Protein AF-A0A497AK27-F1 (afdb_monomer_lite)

Foldseek 3Di:
DPLLVVLLVVLVVQLVVQLVVLVVCCVVVVDDLVVSVLSSLQSNLVCLCSLLPRHPDLVSSLVVLVVQLVVVVVCLVVVPCCSNPPPDNPCCLSNVLSVVLNVLSVPCVVPSVVSSVSSVVSSD

pLDDT: mean 85.45, std 14.89, range [41.62, 97.56]

Structure (mmCIF, N/CA/C/O backbone):
data_AF-A0A497AK27-F1
#
_entry.id   AF-A0A497AK27-F1
#
loop_
_atom_site.group_PDB
_atom_site.id
_atom_site.type_symbol
_atom_site.label_atom_id
_atom_site.label_alt_id
_atom_site.label_comp_id
_atom_site.label_asym_id
_atom_site.label_entity_id
_atom_site.label_seq_id
_atom_site.pdbx_PDB_ins_code
_atom_site.Cartn_x
_atom_site.Cartn_y
_atom_site.Cartn_z
_atom_site.occupancy
_atom_site.B_iso_or_equiv
_atom_site.auth_seq_id
_atom_site.auth_comp_id
_atom_site.auth_asym_id
_atom_site.auth_atom_id
_atom_site.pdbx_PDB_model_num
ATOM 1 N N . MET A 1 1 ? 17.629 12.313 -9.426 1.00 57.72 1 MET A N 1
ATOM 2 C CA . MET A 1 1 ? 17.437 11.202 -8.461 1.00 57.72 1 MET A CA 1
ATOM 3 C C . MET A 1 1 ? 17.022 9.967 -9.249 1.00 57.72 1 MET A C 1
ATOM 5 O O . MET A 1 1 ? 16.335 10.135 -10.246 1.00 57.72 1 MET A O 1
ATOM 9 N N . ASN A 1 2 ? 17.460 8.761 -8.869 1.00 68.00 2 ASN A N 1
ATOM 10 C CA . ASN A 1 2 ? 17.041 7.523 -9.550 1.00 68.00 2 ASN A CA 1
ATOM 11 C C . ASN A 1 2 ? 15.496 7.406 -9.496 1.00 68.00 2 ASN A C 1
ATOM 13 O O . ASN A 1 2 ? 14.953 7.645 -8.411 1.00 68.00 2 ASN A O 1
ATOM 17 N N . PRO A 1 3 ? 14.801 7.046 -10.595 1.00 79.94 3 PRO A N 1
ATOM 18 C CA . PRO A 1 3 ? 13.339 6.886 -10.624 1.00 79.94 3 PRO A CA 1
ATOM 19 C C . PRO A 1 3 ? 12.785 6.046 -9.464 1.00 79.94 3 PRO A C 1
ATOM 21 O O . PRO A 1 3 ? 11.734 6.357 -8.902 1.00 79.94 3 PRO A O 1
ATOM 24 N N . ASN A 1 4 ? 13.544 5.041 -9.017 1.00 85.00 4 ASN A N 1
ATOM 25 C CA . ASN A 1 4 ? 13.150 4.165 -7.915 1.00 85.00 4 ASN A CA 1
ATOM 26 C C . ASN A 1 4 ? 13.100 4.872 -6.547 1.00 85.00 4 ASN A C 1
ATOM 28 O O . ASN A 1 4 ? 12.249 4.536 -5.731 1.00 85.00 4 ASN A O 1
ATOM 32 N N . TRP A 1 5 ? 13.956 5.868 -6.283 1.00 91.44 5 TRP A N 1
ATOM 33 C CA . TRP A 1 5 ? 13.929 6.617 -5.014 1.00 91.44 5 TRP A CA 1
ATOM 34 C C . TRP A 1 5 ? 12.725 7.550 -4.924 1.00 91.44 5 TRP A C 1
ATOM 36 O O . TRP A 1 5 ? 12.113 7.662 -3.864 1.00 91.44 5 TRP A O 1
ATOM 46 N N . ILE A 1 6 ? 12.379 8.198 -6.040 1.00 93.50 6 ILE A N 1
ATOM 47 C CA . ILE A 1 6 ? 11.190 9.053 -6.121 1.00 93.50 6 ILE A CA 1
ATOM 48 C C . ILE A 1 6 ? 9.949 8.187 -5.924 1.00 93.50 6 ILE A C 1
ATOM 50 O O . ILE A 1 6 ? 9.134 8.483 -5.058 1.00 93.50 6 ILE A O 1
ATOM 54 N N . THR A 1 7 ? 9.863 7.069 -6.644 1.00 94.19 7 THR A N 1
ATOM 55 C CA . THR A 1 7 ? 8.747 6.126 -6.525 1.00 94.19 7 THR A CA 1
ATOM 56 C C . THR A 1 7 ? 8.617 5.556 -5.114 1.00 94.19 7 THR A C 1
ATOM 58 O O . THR A 1 7 ? 7.509 5.458 -4.590 1.00 94.19 7 THR A O 1
ATOM 61 N N . LEU A 1 8 ? 9.738 5.231 -4.462 1.00 95.06 8 LEU A N 1
ATOM 62 C CA . LEU A 1 8 ? 9.744 4.773 -3.075 1.00 95.06 8 LEU A CA 1
ATOM 63 C C . LEU A 1 8 ? 9.166 5.835 -2.131 1.00 95.06 8 LEU A C 1
ATOM 65 O O . LEU A 1 8 ? 8.309 5.522 -1.308 1.00 95.06 8 LEU A O 1
ATOM 69 N N . LEU A 1 9 ? 9.598 7.090 -2.272 1.00 95.44 9 LEU A N 1
ATOM 70 C CA . LEU A 1 9 ? 9.063 8.200 -1.487 1.00 95.44 9 LEU A CA 1
ATOM 71 C C . LEU A 1 9 ? 7.562 8.391 -1.745 1.00 95.44 9 LEU A C 1
ATOM 73 O O . LEU A 1 9 ? 6.793 8.531 -0.796 1.00 95.44 9 LEU A O 1
ATOM 77 N N . THR A 1 10 ? 7.130 8.335 -3.007 1.00 95.81 10 THR A N 1
ATOM 78 C CA . THR A 1 10 ? 5.713 8.415 -3.381 1.00 95.81 10 THR A CA 1
ATOM 79 C C . THR A 1 10 ? 4.899 7.282 -2.755 1.00 95.81 10 THR A C 1
ATOM 81 O O . THR A 1 10 ? 3.812 7.546 -2.250 1.00 95.81 10 THR A O 1
ATOM 84 N N . ALA A 1 11 ? 5.427 6.054 -2.709 1.00 95.56 11 ALA A N 1
ATOM 85 C CA . ALA A 1 11 ? 4.769 4.918 -2.065 1.00 95.56 11 ALA A CA 1
ATOM 86 C C . ALA A 1 11 ? 4.517 5.170 -0.575 1.00 95.56 11 ALA A C 1
ATOM 88 O O . ALA A 1 11 ? 3.406 4.972 -0.085 1.00 95.56 11 ALA A O 1
ATOM 89 N N . PHE A 1 12 ? 5.529 5.659 0.147 1.00 95.12 12 PHE A N 1
ATOM 90 C CA . PHE A 1 12 ? 5.373 5.990 1.562 1.00 95.12 12 PHE A CA 1
ATOM 91 C C . PHE A 1 12 ? 4.387 7.138 1.779 1.00 95.12 12 PHE A C 1
ATOM 93 O O . PHE A 1 12 ? 3.524 7.030 2.649 1.00 95.12 12 PHE A O 1
ATOM 100 N N . ILE A 1 13 ? 4.464 8.202 0.971 1.00 96.75 13 ILE A N 1
ATOM 101 C CA . ILE A 1 13 ? 3.511 9.319 1.035 1.00 96.75 13 ILE A CA 1
ATOM 102 C C . ILE A 1 13 ? 2.085 8.815 0.803 1.00 96.75 13 ILE A C 1
ATOM 104 O O . ILE A 1 13 ? 1.189 9.168 1.564 1.00 96.75 13 ILE A O 1
ATOM 108 N N . TYR A 1 14 ? 1.877 7.961 -0.201 1.00 96.00 14 TYR A N 1
ATOM 109 C CA . TYR A 1 14 ? 0.573 7.390 -0.517 1.00 96.00 14 TYR A CA 1
ATOM 110 C C . TYR A 1 14 ? -0.004 6.590 0.656 1.00 96.00 14 TYR A C 1
ATOM 112 O O . TYR A 1 14 ? -1.135 6.833 1.075 1.00 96.00 14 TYR A O 1
ATOM 120 N N . VAL A 1 15 ? 0.781 5.673 1.228 1.00 92.69 15 VAL A N 1
ATOM 121 C CA . VAL A 1 15 ? 0.340 4.835 2.353 1.00 92.69 15 VAL A CA 1
ATOM 122 C C . VAL A 1 15 ? 0.042 5.683 3.592 1.00 92.69 15 VAL A C 1
ATOM 124 O O . VAL A 1 15 ? -1.005 5.513 4.216 1.00 92.69 15 VAL A O 1
ATOM 127 N N . VAL A 1 16 ? 0.917 6.635 3.934 1.00 92.00 16 VAL A N 1
ATOM 128 C CA . VAL A 1 16 ? 0.701 7.545 5.071 1.00 92.00 16 VAL A CA 1
ATOM 129 C C . VAL A 1 16 ? -0.541 8.407 4.852 1.00 92.00 16 VAL A C 1
ATOM 131 O O . VAL A 1 16 ? -1.334 8.572 5.778 1.00 92.00 16 VAL A O 1
ATOM 134 N N . ALA A 1 17 ? -0.756 8.913 3.636 1.00 95.50 17 ALA A N 1
ATOM 135 C CA . ALA A 1 17 ? -1.948 9.678 3.294 1.00 95.50 17 ALA A CA 1
ATOM 136 C C . ALA A 1 17 ? -3.224 8.830 3.411 1.00 95.50 17 ALA A C 1
ATOM 138 O O . ALA A 1 17 ? -4.208 9.301 3.976 1.00 95.50 17 ALA A O 1
ATOM 139 N N . ALA A 1 18 ? -3.208 7.573 2.953 1.00 93.62 18 ALA A N 1
ATOM 140 C CA . ALA A 1 18 ? -4.340 6.657 3.084 1.00 93.62 18 ALA A CA 1
ATOM 141 C C . ALA A 1 18 ? -4.693 6.386 4.557 1.00 93.62 18 ALA A C 1
ATOM 143 O O . ALA A 1 18 ? -5.856 6.475 4.951 1.00 93.62 18 ALA A O 1
ATOM 144 N N . ILE A 1 19 ? -3.692 6.126 5.401 1.00 90.38 19 ILE A N 1
ATOM 145 C CA . ILE A 1 19 ? -3.893 5.915 6.843 1.00 90.38 19 ILE A CA 1
ATOM 146 C C . ILE A 1 19 ? -4.387 7.199 7.516 1.00 90.38 19 ILE A C 1
ATOM 148 O O . ILE A 1 19 ? -5.332 7.161 8.303 1.00 90.38 19 ILE A O 1
ATOM 152 N N . GLY A 1 20 ? -3.789 8.345 7.184 1.00 91.06 20 GLY A N 1
ATOM 153 C CA . GLY A 1 20 ? -4.197 9.650 7.698 1.00 91.06 20 GLY A CA 1
ATOM 154 C C . GLY A 1 20 ? -5.632 10.008 7.311 1.00 91.06 20 GLY A C 1
ATOM 155 O O . GLY A 1 20 ? -6.385 10.508 8.145 1.00 91.06 20 GLY A O 1
ATOM 156 N N . ALA A 1 21 ? -6.047 9.687 6.083 1.00 93.38 21 ALA A N 1
ATOM 157 C CA . ALA A 1 21 ? -7.424 9.848 5.633 1.00 93.38 21 ALA A CA 1
ATOM 158 C C . ALA A 1 21 ? -8.381 8.952 6.432 1.00 93.38 21 ALA A C 1
ATOM 160 O O . ALA A 1 21 ? -9.411 9.435 6.896 1.00 93.38 21 ALA A O 1
ATOM 161 N N . ALA A 1 22 ? -8.027 7.684 6.664 1.00 90.25 22 ALA A N 1
ATOM 162 C CA . ALA A 1 22 ? -8.828 6.766 7.475 1.00 90.25 22 ALA A CA 1
ATOM 163 C C . ALA A 1 22 ? -9.002 7.272 8.919 1.00 90.25 22 ALA A C 1
ATOM 165 O O . ALA A 1 22 ? -10.114 7.303 9.449 1.00 90.25 22 ALA A O 1
ATOM 166 N N . GLU A 1 23 ? -7.912 7.729 9.538 1.00 88.00 23 GLU A N 1
ATOM 167 C CA . GLU A 1 23 ? -7.916 8.327 10.875 1.00 88.00 23 GLU A CA 1
ATOM 168 C C . GLU A 1 23 ? -8.754 9.611 10.922 1.00 88.00 23 GLU A C 1
ATOM 170 O O . GLU A 1 23 ? -9.538 9.815 11.850 1.00 88.00 23 GLU A O 1
ATOM 175 N N . GLY A 1 24 ? -8.624 10.464 9.903 1.00 90.94 24 GLY A N 1
ATOM 176 C CA . GLY A 1 24 ? -9.420 11.677 9.744 1.00 90.94 24 GLY A CA 1
ATOM 177 C C . GLY A 1 24 ? -10.911 11.370 9.621 1.00 90.94 24 GLY A C 1
ATOM 178 O O . GLY A 1 24 ? -11.722 11.998 10.299 1.00 90.94 24 GLY A O 1
ATOM 179 N N . LEU A 1 25 ? -11.275 10.350 8.838 1.00 88.69 25 LEU A N 1
ATOM 180 C CA . LEU A 1 25 ? -12.647 9.858 8.720 1.00 88.69 25 LEU A CA 1
ATOM 181 C C . LEU A 1 25 ? -13.187 9.353 10.065 1.00 88.69 25 LEU A C 1
ATOM 183 O O . LEU A 1 25 ? -14.319 9.688 10.420 1.00 88.69 25 LEU A O 1
ATOM 187 N N . ARG A 1 26 ? -12.382 8.607 10.839 1.00 87.38 26 ARG A N 1
ATOM 188 C CA . ARG A 1 26 ? -12.773 8.167 12.188 1.00 87.38 26 ARG A CA 1
ATOM 189 C C . ARG A 1 26 ? -13.024 9.354 13.110 1.00 87.38 26 ARG A C 1
ATOM 191 O O . ARG A 1 26 ? -14.057 9.400 13.765 1.00 87.38 26 ARG A O 1
ATOM 198 N N . LYS A 1 27 ? -12.097 10.315 13.165 1.00 88.19 27 LYS A N 1
ATOM 199 C CA . LYS A 1 27 ? -12.188 11.468 14.076 1.00 88.19 27 LYS A CA 1
ATOM 200 C C . LYS A 1 27 ? -13.298 12.445 13.701 1.00 88.19 27 LYS A C 1
ATOM 202 O O . LYS A 1 27 ? -13.943 12.984 14.589 1.00 88.19 27 LYS A O 1
ATOM 207 N N . TRP A 1 28 ? -13.508 12.687 12.408 1.00 89.19 28 TRP A N 1
ATOM 208 C CA . TRP A 1 28 ? -14.490 13.664 11.942 1.00 89.19 28 TRP A CA 1
ATOM 209 C C . TRP A 1 28 ? -15.918 13.123 11.975 1.00 89.19 28 TRP A C 1
ATOM 211 O O . TRP A 1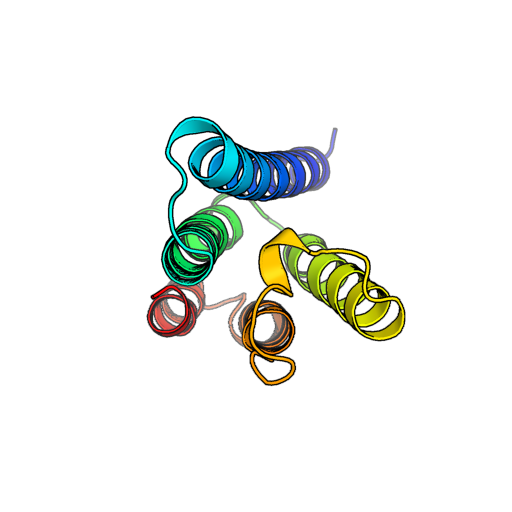 28 ? -16.829 13.824 12.404 1.00 89.19 28 TRP A O 1
ATOM 221 N N . ARG A 1 29 ? -16.124 11.887 11.507 1.00 89.12 29 ARG A N 1
ATOM 222 C CA . ARG A 1 29 ? -17.465 11.311 11.317 1.00 89.12 29 ARG A CA 1
ATOM 223 C C . ARG A 1 29 ? -17.811 10.200 12.303 1.00 89.12 29 ARG A C 1
ATOM 225 O O . ARG A 1 29 ? -18.926 9.697 12.258 1.00 89.12 29 ARG A O 1
ATOM 232 N N . GLY A 1 30 ? -16.877 9.798 13.165 1.00 88.56 30 GLY A N 1
ATOM 233 C CA . GLY A 1 30 ? -17.097 8.720 14.130 1.00 88.56 30 GLY A CA 1
ATOM 234 C C . GLY A 1 30 ? -17.247 7.340 13.488 1.00 88.56 30 GLY A C 1
ATOM 235 O O . GLY A 1 30 ? -17.862 6.466 14.091 1.00 88.56 30 GLY A O 1
ATOM 236 N N . TYR A 1 31 ? -16.736 7.132 12.265 1.00 88.62 31 TYR A N 1
ATOM 237 C CA . TYR A 1 31 ? -16.873 5.840 11.587 1.00 88.62 31 TYR A CA 1
ATOM 238 C C . TYR A 1 31 ? -16.268 4.696 12.415 1.00 88.62 31 TYR A C 1
ATOM 240 O O . TYR A 1 31 ? -15.215 4.876 13.033 1.00 88.62 31 TYR A O 1
ATOM 248 N N . PRO A 1 32 ? -16.893 3.504 12.408 1.00 86.81 32 PRO A N 1
ATOM 249 C CA . PRO A 1 32 ? -16.406 2.375 13.185 1.00 86.81 32 PRO A CA 1
ATOM 250 C C . PRO A 1 32 ? -15.036 1.907 12.680 1.00 86.81 32 PRO A C 1
ATOM 252 O O . PRO A 1 32 ? -14.724 2.012 11.490 1.00 86.81 32 PRO A O 1
ATOM 255 N N . ALA A 1 33 ? -14.236 1.332 13.582 1.00 82.44 33 ALA A N 1
ATOM 256 C CA . ALA A 1 33 ? -12.891 0.843 13.271 1.00 82.44 33 ALA A CA 1
ATOM 257 C C . ALA A 1 33 ? -12.883 -0.161 12.101 1.00 82.44 33 ALA A C 1
ATOM 259 O O . ALA A 1 33 ? -11.986 -0.128 11.256 1.00 82.44 33 ALA A O 1
ATOM 260 N N . GLU A 1 34 ? -13.922 -0.997 11.997 1.00 84.50 34 GLU A N 1
ATOM 261 C CA . GLU A 1 34 ? -14.112 -1.935 10.888 1.00 84.50 34 GLU A CA 1
ATOM 262 C C . GLU A 1 34 ? -14.165 -1.230 9.524 1.00 84.50 34 GLU A C 1
ATOM 264 O O . GLU A 1 34 ? -13.495 -1.655 8.580 1.00 84.50 34 GLU A O 1
ATOM 269 N N . PHE A 1 35 ? -14.914 -0.128 9.423 1.00 88.31 35 PHE A N 1
ATOM 270 C CA . PHE A 1 35 ? -15.026 0.639 8.184 1.00 88.31 35 PHE A CA 1
ATOM 271 C C . PHE A 1 35 ? -13.670 1.226 7.788 1.00 88.31 35 PHE A C 1
ATOM 273 O O . PHE A 1 35 ? -13.221 1.060 6.655 1.00 88.31 35 PHE A O 1
ATOM 280 N N . THR A 1 36 ? -12.975 1.863 8.734 1.00 87.06 36 THR A N 1
ATOM 281 C CA . THR A 1 36 ? -11.654 2.443 8.465 1.00 87.06 36 THR A CA 1
ATOM 282 C C . THR A 1 36 ? -10.613 1.390 8.105 1.00 87.06 36 THR A C 1
ATOM 284 O O . THR A 1 36 ? -9.749 1.647 7.273 1.00 87.06 36 THR A O 1
ATOM 287 N N . ARG A 1 37 ? -10.722 0.177 8.659 1.00 84.00 37 ARG A N 1
ATOM 288 C CA . ARG A 1 37 ? -9.851 -0.950 8.314 1.00 84.00 37 ARG A CA 1
ATOM 289 C C . ARG A 1 37 ? -10.064 -1.407 6.872 1.00 84.00 37 ARG A C 1
ATOM 291 O O . ARG A 1 37 ? -9.075 -1.576 6.160 1.00 84.00 37 ARG A O 1
ATOM 298 N N . LYS A 1 38 ? -11.320 -1.575 6.445 1.00 88.75 38 LYS A N 1
ATOM 299 C CA . LYS A 1 38 ? -11.674 -1.903 5.052 1.00 88.75 38 LYS A CA 1
ATOM 300 C C . LYS A 1 38 ? -11.183 -0.820 4.096 1.00 88.75 38 LYS A C 1
ATOM 302 O O . LYS A 1 38 ? -10.530 -1.122 3.105 1.00 88.75 38 LYS A O 1
ATOM 307 N N . PHE A 1 39 ? -11.393 0.449 4.448 1.00 91.56 39 PHE A N 1
ATOM 308 C CA . PHE A 1 39 ? -10.870 1.575 3.675 1.00 91.56 39 PHE A CA 1
ATOM 309 C C . PHE A 1 39 ? -9.344 1.508 3.504 1.00 91.56 39 PHE A C 1
ATOM 311 O O . PHE A 1 39 ? -8.858 1.676 2.390 1.00 91.56 39 PHE A O 1
ATOM 318 N N . ILE A 1 40 ? -8.585 1.225 4.573 1.00 90.12 40 ILE A N 1
ATOM 319 C CA . ILE A 1 40 ? -7.121 1.086 4.497 1.00 90.12 40 ILE A CA 1
ATOM 320 C C . ILE A 1 40 ? -6.721 -0.087 3.592 1.00 90.12 40 ILE A C 1
ATOM 322 O O . ILE A 1 40 ? -5.811 0.084 2.787 1.00 90.12 40 ILE A O 1
ATOM 326 N N . HIS A 1 41 ? -7.382 -1.247 3.688 1.00 88.69 41 HIS A N 1
ATOM 327 C CA . HIS A 1 41 ? -7.065 -2.408 2.840 1.00 88.69 41 HIS A CA 1
ATOM 328 C C . HIS A 1 41 ? -7.314 -2.117 1.360 1.00 88.69 41 HIS A C 1
ATOM 330 O O . HIS A 1 41 ? -6.456 -2.423 0.535 1.00 88.69 41 HIS A O 1
ATOM 336 N N . ILE A 1 42 ? -8.420 -1.444 1.036 1.00 93.06 42 ILE A N 1
ATOM 337 C CA . ILE A 1 42 ? -8.723 -1.032 -0.337 1.00 93.06 42 ILE A CA 1
ATOM 338 C C . ILE A 1 42 ? -7.693 -0.006 -0.804 1.00 93.06 42 ILE A C 1
ATOM 340 O O . ILE A 1 42 ? -7.042 -0.204 -1.825 1.00 93.06 42 ILE A O 1
ATOM 344 N N . ALA A 1 43 ? -7.495 1.077 -0.049 1.00 93.44 43 ALA A N 1
ATOM 345 C CA . ALA A 1 43 ? -6.604 2.162 -0.444 1.00 93.44 43 ALA A CA 1
ATOM 346 C C . ALA A 1 43 ? -5.152 1.683 -0.593 1.00 93.44 43 ALA A C 1
ATOM 348 O O . ALA A 1 43 ? -4.565 1.814 -1.659 1.00 93.44 43 ALA A O 1
ATOM 349 N N . VAL A 1 44 ? -4.573 1.063 0.437 1.00 92.88 44 VAL A N 1
ATOM 350 C CA . VAL A 1 44 ? -3.199 0.536 0.372 1.00 92.88 44 VAL A CA 1
ATOM 351 C C . VAL A 1 44 ? -3.098 -0.600 -0.650 1.00 92.88 44 VAL A C 1
ATOM 353 O O . VAL A 1 44 ? -2.097 -0.699 -1.354 1.00 92.88 44 VAL A O 1
ATOM 356 N N . GLY A 1 45 ? -4.141 -1.418 -0.793 1.00 92.75 45 GLY A N 1
ATOM 357 C CA . GLY A 1 45 ? -4.230 -2.467 -1.804 1.00 92.75 45 GLY A CA 1
ATOM 358 C C . GLY A 1 45 ? -4.164 -1.971 -3.239 1.00 92.75 45 GLY A C 1
ATOM 359 O O . GLY A 1 45 ? -3.451 -2.558 -4.051 1.00 92.75 45 GLY A O 1
ATOM 360 N N . MET A 1 46 ? -4.791 -0.835 -3.541 1.00 95.44 46 MET A N 1
ATOM 361 C CA . MET A 1 46 ? -4.703 -0.207 -4.862 1.00 95.44 46 MET A CA 1
ATOM 362 C C . MET A 1 46 ? -3.279 0.234 -5.225 1.00 95.44 46 MET A C 1
ATOM 364 O O . MET A 1 46 ? -2.977 0.411 -6.409 1.00 95.44 46 MET A O 1
ATOM 368 N N . TRP A 1 47 ? -2.364 0.323 -4.252 1.00 95.75 47 TRP A N 1
ATOM 369 C CA . TRP A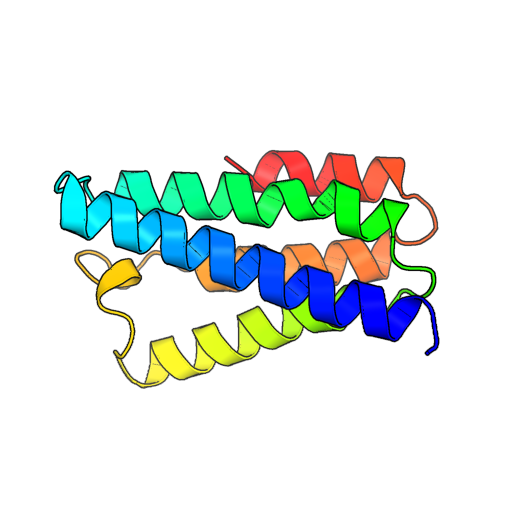 1 47 ? -0.945 0.522 -4.540 1.00 95.75 47 TRP A CA 1
ATOM 370 C C . TRP A 1 47 ? -0.335 -0.622 -5.368 1.00 95.75 47 TRP A C 1
ATOM 372 O O . TRP A 1 47 ? 0.702 -0.414 -5.984 1.00 95.75 47 TRP A O 1
ATOM 382 N N . ALA A 1 48 ? -0.990 -1.785 -5.488 1.00 95.69 48 ALA A N 1
ATOM 383 C CA . ALA A 1 48 ? -0.623 -2.856 -6.422 1.00 95.69 48 ALA A CA 1
ATOM 384 C C . ALA A 1 48 ? -0.329 -2.342 -7.842 1.00 95.69 48 ALA A C 1
ATOM 386 O O . ALA A 1 48 ? 0.666 -2.731 -8.457 1.00 95.69 48 ALA A O 1
ATOM 387 N N . TYR A 1 49 ? -1.159 -1.422 -8.341 1.00 96.00 49 TYR A N 1
ATOM 388 C CA . TYR A 1 49 ? -0.962 -0.801 -9.648 1.00 96.00 49 TYR A CA 1
ATOM 389 C C . TYR A 1 49 ? 0.264 0.115 -9.655 1.00 96.00 49 TYR A C 1
ATOM 391 O O . TYR A 1 49 ? 1.092 0.028 -10.557 1.00 96.00 49 TYR A O 1
ATOM 399 N N . GLY A 1 50 ? 0.430 0.949 -8.623 1.00 95.06 50 GLY A N 1
ATOM 400 C CA . GLY A 1 50 ? 1.615 1.796 -8.464 1.00 95.06 50 GLY A CA 1
ATOM 401 C C . GLY A 1 50 ? 2.905 0.976 -8.403 1.00 95.06 50 GLY A C 1
ATOM 402 O O . GLY A 1 50 ? 3.898 1.335 -9.030 1.00 95.06 50 GLY A O 1
ATOM 403 N N . THR A 1 51 ? 2.868 -0.175 -7.730 1.00 95.06 51 THR A N 1
ATOM 404 C CA . THR A 1 51 ? 3.989 -1.106 -7.640 1.00 95.06 51 THR A CA 1
ATOM 405 C C . THR A 1 51 ? 4.472 -1.562 -9.014 1.00 95.06 51 THR A C 1
ATOM 407 O O . THR A 1 51 ? 5.669 -1.496 -9.273 1.00 95.06 51 THR A O 1
ATOM 410 N N . VAL A 1 52 ? 3.570 -2.003 -9.896 1.00 95.81 52 VAL A N 1
ATOM 411 C CA . VAL A 1 52 ? 3.962 -2.536 -11.214 1.00 95.81 52 VAL A CA 1
ATOM 412 C C . VAL A 1 52 ? 4.184 -1.461 -12.276 1.00 95.81 52 VAL A C 1
ATOM 414 O O . VAL A 1 52 ? 4.899 -1.712 -13.239 1.00 95.81 52 VAL A O 1
ATOM 417 N N . LEU A 1 53 ? 3.566 -0.285 -12.127 1.00 95.50 53 LEU A N 1
ATOM 418 C CA . LEU A 1 53 ? 3.660 0.796 -13.112 1.00 95.50 53 LEU A CA 1
ATOM 419 C C . LEU A 1 53 ? 4.834 1.747 -12.857 1.00 95.50 53 LEU A C 1
ATOM 421 O O . LEU A 1 53 ? 5.320 2.357 -13.805 1.00 95.50 53 LEU A O 1
ATOM 425 N N . LEU A 1 54 ? 5.259 1.917 -11.600 1.00 94.75 54 LEU A N 1
ATOM 426 C CA . LEU A 1 54 ? 6.219 2.961 -11.226 1.00 94.75 54 LEU A CA 1
ATOM 427 C C . LEU A 1 54 ? 7.590 2.419 -10.798 1.00 94.75 54 LEU A C 1
ATOM 429 O O . LEU A 1 54 ? 8.593 3.107 -10.981 1.00 94.75 54 LEU A O 1
ATOM 433 N N . PHE A 1 55 ? 7.670 1.220 -10.209 1.00 95.25 55 PHE A N 1
ATOM 434 C CA . PHE A 1 55 ? 8.962 0.661 -9.796 1.00 95.25 55 PHE A CA 1
ATOM 435 C C . PHE A 1 55 ? 9.644 -0.079 -10.946 1.00 95.25 55 PHE A C 1
ATOM 437 O O . PHE A 1 55 ? 9.052 -0.934 -11.594 1.00 95.25 55 PHE A O 1
ATOM 444 N N . GLU A 1 56 ? 10.942 0.163 -11.120 1.00 93.62 56 GLU A N 1
ATOM 445 C CA . GLU A 1 56 ? 11.762 -0.539 -12.115 1.00 93.62 56 GLU A CA 1
ATOM 446 C C . GLU A 1 56 ? 12.470 -1.761 -11.514 1.00 93.62 56 GLU A C 1
ATOM 448 O O . GLU A 1 56 ? 12.89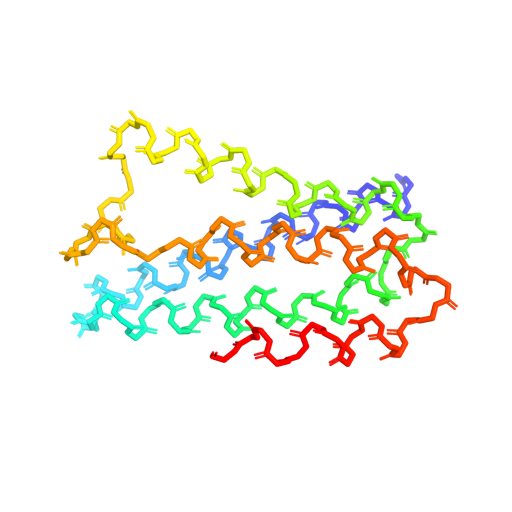6 -2.668 -12.228 1.00 93.62 56 GLU A O 1
ATOM 453 N N . ARG A 1 57 ? 12.638 -1.789 -10.185 1.00 93.75 57 ARG A N 1
ATOM 454 C CA . ARG A 1 57 ? 13.375 -2.842 -9.476 1.00 93.75 57 ARG A CA 1
ATOM 455 C C . ARG A 1 57 ? 12.536 -3.485 -8.382 1.00 93.75 57 ARG A C 1
ATOM 457 O O . ARG A 1 57 ? 12.133 -2.821 -7.425 1.00 93.75 57 ARG A O 1
ATOM 464 N N . ARG A 1 58 ? 12.434 -4.818 -8.441 1.00 95.00 58 ARG A N 1
ATOM 465 C CA . ARG A 1 58 ? 11.794 -5.662 -7.416 1.00 95.00 58 ARG A CA 1
ATOM 466 C C . ARG A 1 58 ? 12.284 -5.362 -6.001 1.00 95.00 58 ARG A C 1
ATOM 468 O O . ARG A 1 58 ? 11.498 -5.334 -5.060 1.00 95.00 58 ARG A O 1
ATOM 475 N N . THR A 1 59 ? 13.590 -5.136 -5.850 1.00 93.81 59 THR A N 1
ATOM 476 C CA . THR A 1 59 ? 14.217 -4.867 -4.549 1.00 93.81 59 THR A CA 1
ATOM 477 C C . THR A 1 59 ? 13.727 -3.572 -3.913 1.00 93.81 59 THR A C 1
ATOM 479 O O . THR A 1 59 ? 13.645 -3.514 -2.695 1.00 93.81 59 THR A O 1
ATOM 482 N N . PHE A 1 60 ? 13.362 -2.563 -4.710 1.00 95.12 60 PHE A N 1
ATOM 483 C CA . PHE A 1 60 ? 12.783 -1.316 -4.209 1.00 95.12 60 PHE A CA 1
ATOM 484 C C . PHE A 1 60 ? 11.284 -1.457 -3.931 1.00 95.12 60 PHE A C 1
ATOM 486 O O . PHE A 1 60 ? 10.810 -0.989 -2.900 1.00 95.12 60 PHE A O 1
ATOM 493 N N . ALA A 1 61 ? 10.554 -2.154 -4.806 1.00 95.19 61 ALA A N 1
ATOM 494 C CA . ALA A 1 61 ? 9.114 -2.378 -4.676 1.00 95.19 61 ALA A CA 1
ATOM 495 C C . ALA A 1 61 ? 8.715 -3.120 -3.386 1.00 95.19 61 ALA A C 1
ATOM 497 O O . ALA A 1 61 ? 7.628 -2.905 -2.855 1.00 95.19 61 ALA A O 1
ATOM 498 N N . ILE A 1 62 ? 9.595 -3.981 -2.868 1.00 96.38 62 ILE A N 1
ATOM 499 C CA . ILE A 1 62 ? 9.377 -4.749 -1.634 1.00 96.38 62 ILE A CA 1
ATOM 500 C C . ILE A 1 62 ? 9.580 -3.933 -0.354 1.00 96.38 62 ILE A C 1
ATOM 502 O O . ILE A 1 62 ? 9.076 -4.323 0.700 1.00 96.38 62 ILE A O 1
ATOM 506 N N . ILE A 1 63 ? 10.290 -2.804 -0.421 1.00 95.69 63 ILE A N 1
ATOM 507 C CA . ILE A 1 63 ? 10.621 -2.013 0.769 1.00 95.69 63 ILE A CA 1
ATOM 508 C C . ILE A 1 63 ? 9.349 -1.515 1.473 1.00 95.69 63 ILE A C 1
ATOM 510 O O . ILE A 1 63 ? 9.220 -1.803 2.661 1.00 95.69 63 ILE A O 1
ATOM 514 N N . PRO A 1 64 ? 8.378 -0.854 0.802 1.00 94.44 64 PRO A N 1
ATOM 515 C CA . PRO A 1 64 ? 7.170 -0.378 1.474 1.00 94.44 64 PRO A CA 1
ATOM 516 C C . PRO A 1 64 ? 6.388 -1.470 2.224 1.00 94.44 64 PRO A C 1
ATOM 518 O O . PRO A 1 64 ? 6.148 -1.277 3.419 1.00 94.44 64 PRO A O 1
ATOM 521 N N . PRO A 1 65 ? 6.020 -2.622 1.614 1.00 94.06 65 PRO A N 1
ATOM 522 C CA . PRO A 1 65 ? 5.293 -3.651 2.347 1.00 94.06 65 PRO A CA 1
ATOM 523 C C . PRO A 1 65 ? 6.122 -4.243 3.493 1.00 94.06 65 PRO A C 1
ATOM 525 O O . PRO A 1 65 ? 5.584 -4.395 4.585 1.00 94.06 65 PRO A O 1
ATOM 528 N N . LEU A 1 66 ? 7.429 -4.492 3.327 1.00 93.38 66 LEU A N 1
ATOM 529 C CA . LEU A 1 66 ? 8.262 -4.990 4.434 1.00 93.38 66 LEU A CA 1
ATOM 530 C C . LEU A 1 66 ? 8.385 -3.990 5.584 1.00 93.38 66 LEU A C 1
ATOM 532 O O . LEU A 1 66 ? 8.298 -4.381 6.747 1.00 93.38 66 LEU A O 1
ATOM 536 N N . THR A 1 67 ? 8.552 -2.701 5.290 1.00 91.94 67 THR A N 1
ATOM 537 C CA . THR A 1 67 ? 8.538 -1.660 6.321 1.00 91.94 67 THR A CA 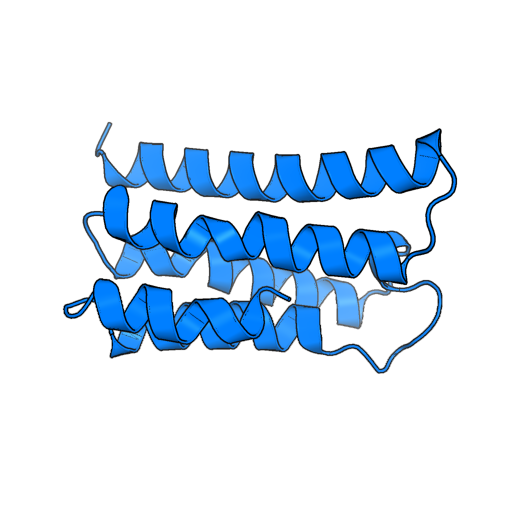1
ATOM 538 C C . THR A 1 67 ? 7.209 -1.671 7.071 1.00 91.94 67 THR A C 1
ATOM 540 O O . THR A 1 67 ? 7.203 -1.586 8.297 1.00 91.94 67 THR A O 1
ATOM 543 N N . PHE A 1 68 ? 6.091 -1.858 6.368 1.00 86.94 68 PHE A N 1
ATOM 544 C CA . PHE A 1 68 ? 4.775 -1.948 6.992 1.00 86.94 68 PHE A CA 1
ATOM 545 C C . PHE A 1 68 ? 4.635 -3.175 7.906 1.00 86.94 68 PHE A C 1
ATOM 547 O O . PHE A 1 68 ? 4.105 -3.050 9.009 1.00 86.94 68 PHE A O 1
ATOM 554 N N . VAL A 1 69 ? 5.184 -4.333 7.510 1.00 88.50 69 VAL A N 1
ATOM 555 C CA . VAL A 1 69 ? 5.280 -5.517 8.386 1.00 88.50 69 VAL A CA 1
ATOM 556 C C . VAL A 1 69 ? 6.045 -5.180 9.663 1.00 88.50 69 VAL A C 1
ATOM 558 O O . VAL A 1 69 ? 5.568 -5.493 10.748 1.00 88.50 69 VAL A O 1
ATOM 561 N N . LEU A 1 70 ? 7.209 -4.533 9.554 1.00 86.75 70 LEU A N 1
ATOM 562 C CA . LEU A 1 70 ? 8.044 -4.200 10.713 1.00 86.75 70 LEU A CA 1
ATOM 563 C C . LEU A 1 70 ? 7.341 -3.232 11.669 1.00 86.75 70 LEU A C 1
ATOM 565 O O . LEU A 1 70 ? 7.340 -3.465 12.877 1.00 86.75 70 LEU A O 1
ATOM 569 N N . ILE A 1 71 ? 6.710 -2.182 11.136 1.00 83.00 71 ILE A N 1
ATOM 570 C CA . ILE A 1 71 ? 5.948 -1.207 11.927 1.00 83.00 71 ILE A CA 1
ATOM 571 C C . ILE A 1 71 ? 4.783 -1.900 12.643 1.00 83.00 71 ILE A C 1
ATOM 573 O O . ILE A 1 71 ? 4.627 -1.724 13.851 1.00 83.00 71 ILE A O 1
ATOM 577 N N . ASN A 1 72 ? 4.001 -2.722 11.937 1.00 78.19 72 ASN A N 1
ATOM 578 C CA . ASN A 1 72 ? 2.855 -3.415 12.532 1.00 78.19 72 ASN A CA 1
ATOM 579 C C . ASN A 1 72 ? 3.282 -4.487 13.537 1.00 78.19 72 ASN A C 1
ATOM 581 O O . ASN A 1 72 ? 2.678 -4.593 14.598 1.00 78.19 72 ASN A O 1
ATOM 585 N N . ALA A 1 73 ? 4.348 -5.239 13.260 1.00 77.38 73 ALA A N 1
ATOM 586 C CA . ALA A 1 73 ? 4.888 -6.222 14.195 1.00 77.38 73 ALA A CA 1
ATOM 587 C C . ALA A 1 73 ? 5.417 -5.555 15.473 1.00 77.38 73 ALA A C 1
ATOM 589 O O . ALA A 1 73 ? 5.221 -6.075 16.571 1.00 77.38 73 ALA A O 1
ATOM 590 N N . PHE A 1 74 ? 6.064 -4.393 15.352 1.00 73.56 74 PHE A N 1
ATOM 591 C CA . PHE A 1 74 ? 6.517 -3.617 16.503 1.00 73.56 74 PHE A CA 1
ATOM 592 C C . PHE A 1 74 ? 5.340 -3.022 17.283 1.00 73.56 74 PHE A C 1
ATOM 594 O O . PHE A 1 74 ? 5.305 -3.134 18.506 1.00 73.56 74 PHE A O 1
ATOM 601 N N . SER A 1 75 ? 4.347 -2.459 16.589 1.00 67.94 75 SER A N 1
ATOM 602 C CA . SER A 1 75 ? 3.148 -1.907 17.223 1.00 67.94 75 SER A CA 1
ATOM 603 C C . SER A 1 75 ? 2.336 -2.975 17.953 1.00 67.94 75 SER A C 1
ATOM 605 O O . SER A 1 75 ? 1.967 -2.754 19.101 1.00 67.94 75 SER A O 1
ATOM 607 N N . TYR A 1 76 ? 2.181 -4.165 17.365 1.00 64.44 76 TYR A N 1
ATOM 608 C CA . TYR A 1 76 ? 1.538 -5.316 18.005 1.00 64.44 76 TYR A CA 1
ATOM 609 C C . TYR A 1 76 ? 2.216 -5.708 19.328 1.00 64.44 76 TYR A C 1
ATOM 611 O O . TYR A 1 76 ? 1.558 -6.122 20.278 1.00 64.44 76 TYR A O 1
ATOM 619 N N . ARG A 1 77 ? 3.544 -5.543 19.430 1.00 64.38 77 ARG A N 1
ATOM 620 C CA . ARG A 1 77 ? 4.284 -5.789 20.679 1.00 64.38 77 ARG A CA 1
ATOM 621 C C . ARG A 1 77 ? 4.145 -4.658 21.703 1.00 64.38 77 ARG A C 1
ATOM 623 O O . ARG A 1 77 ? 4.470 -4.887 22.864 1.00 64.38 77 ARG A O 1
ATOM 630 N N . GLN A 1 78 ? 3.699 -3.465 21.299 1.00 59.03 78 GLN A N 1
ATOM 631 C CA . GLN A 1 78 ? 3.668 -2.260 22.138 1.00 59.03 78 GLN A CA 1
ATOM 632 C C . GLN A 1 78 ? 2.267 -1.686 22.427 1.00 59.03 78 GLN A C 1
ATOM 634 O O . GLN A 1 78 ? 2.159 -0.837 23.308 1.00 59.03 78 GLN A O 1
ATOM 639 N N . GLY A 1 79 ? 1.203 -2.116 21.738 1.00 55.25 79 GLY A N 1
ATOM 640 C CA . GLY A 1 79 ? -0.172 -1.635 21.966 1.00 55.25 79 GLY A CA 1
ATOM 641 C C . GLY A 1 79 ? -0.393 -0.157 21.607 1.00 55.25 79 GLY A C 1
ATOM 642 O O . GLY A 1 79 ? -1.115 0.563 22.303 1.00 55.25 79 GLY A O 1
ATOM 643 N N . THR A 1 80 ? 0.325 0.348 20.599 1.00 51.97 80 THR A N 1
ATOM 644 C CA . THR A 1 80 ? 0.456 1.790 20.322 1.00 51.97 80 THR A CA 1
ATOM 645 C C . THR A 1 80 ? -0.552 2.349 19.313 1.00 51.97 80 THR A C 1
ATOM 647 O O . THR A 1 80 ? -0.799 3.557 19.326 1.00 51.97 80 THR A O 1
ATOM 650 N N . PHE A 1 81 ? -1.194 1.524 18.476 1.00 53.09 81 PHE A N 1
ATOM 651 C CA . PHE A 1 81 ? -2.138 1.986 17.447 1.00 53.09 81 PHE A CA 1
ATOM 652 C C . PHE A 1 81 ? -3.594 1.669 17.815 1.00 53.09 81 PHE A C 1
ATOM 654 O O . PHE A 1 81 ? -4.269 0.856 17.186 1.00 53.09 81 PHE A O 1
ATOM 661 N N . LYS A 1 82 ? -4.147 2.441 18.761 1.00 50.91 82 LYS A N 1
ATOM 662 C CA . LYS A 1 82 ? -5.577 2.395 19.151 1.00 50.91 82 LYS A CA 1
ATOM 663 C C . LYS A 1 82 ? -6.552 2.496 17.966 1.00 50.91 82 LYS A C 1
ATOM 665 O O . LYS A 1 82 ? -7.664 1.984 18.037 1.00 50.91 82 LYS A O 1
ATOM 670 N N . ALA A 1 83 ? -6.129 3.124 16.868 1.00 46.84 83 ALA A N 1
ATOM 671 C CA . ALA A 1 83 ? -6.878 3.231 15.620 1.00 46.84 83 ALA A CA 1
ATOM 672 C C . ALA A 1 83 ? -7.200 1.888 14.943 1.00 46.84 83 ALA A C 1
ATOM 674 O O . ALA A 1 83 ? -8.249 1.755 14.316 1.00 46.84 83 ALA A O 1
ATOM 675 N N . MET A 1 84 ? -6.299 0.913 15.080 1.00 49.16 84 MET A N 1
ATOM 676 C CA . MET A 1 84 ? -6.460 -0.461 14.597 1.00 49.16 84 MET A CA 1
ATOM 677 C C . MET A 1 84 ? -6.816 -1.433 15.731 1.00 49.16 84 MET A C 1
ATOM 679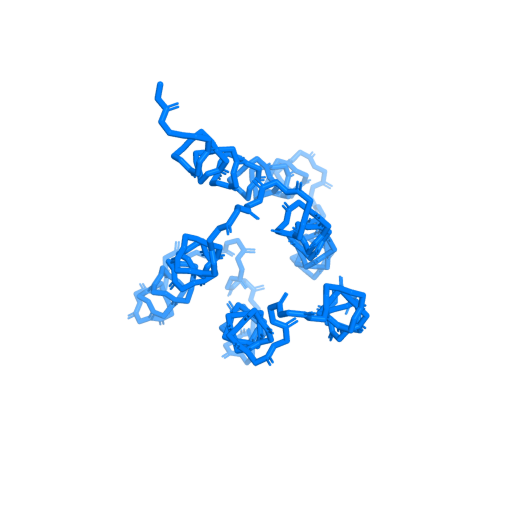 O O . MET A 1 84 ? -7.410 -2.471 15.467 1.00 49.16 84 MET A O 1
ATOM 683 N N . GLU A 1 85 ? -6.488 -1.087 16.980 1.00 52.75 85 GLU A N 1
ATOM 684 C CA . GLU A 1 85 ? -6.565 -1.980 18.146 1.00 52.75 85 GLU A CA 1
ATOM 685 C C . GLU A 1 85 ? -7.830 -1.832 19.010 1.00 52.75 85 GLU A C 1
ATOM 687 O O . GLU A 1 85 ? -7.974 -2.539 20.008 1.00 52.75 85 GLU A O 1
ATOM 692 N N . THR A 1 86 ? -8.772 -0.943 18.672 1.00 43.19 86 THR A N 1
ATOM 693 C CA . THR A 1 86 ? -10.023 -0.838 19.446 1.00 43.19 86 THR A CA 1
ATOM 694 C C . THR A 1 86 ? -10.978 -1.974 19.057 1.00 43.19 86 THR A C 1
ATOM 696 O O . THR A 1 86 ? -11.835 -1.794 18.195 1.00 43.19 86 THR A O 1
ATOM 699 N N . GLY A 1 87 ? -10.811 -3.147 19.674 1.00 41.62 87 GLY A N 1
ATOM 700 C CA . GLY A 1 87 ? -11.807 -4.226 19.661 1.00 41.62 87 GLY A CA 1
ATOM 701 C C . GLY A 1 87 ? -11.226 -5.633 19.726 1.00 41.62 87 GLY A C 1
ATOM 702 O O . GLY A 1 87 ? -11.525 -6.355 20.666 1.00 41.62 87 GLY A O 1
ATOM 703 N N . ASP A 1 88 ? -10.347 -5.996 18.789 1.00 45.03 88 ASP A N 1
ATOM 704 C CA . ASP A 1 88 ? -9.950 -7.394 18.598 1.00 45.03 88 ASP A CA 1
ATOM 705 C C . ASP A 1 88 ? -8.434 -7.544 18.477 1.00 45.03 88 ASP A C 1
ATOM 707 O O . ASP A 1 88 ? -7.829 -7.176 17.469 1.00 45.03 88 ASP A O 1
ATOM 711 N N . LYS A 1 89 ? -7.823 -8.208 19.463 1.00 47.78 89 LYS A N 1
ATOM 712 C CA . LYS A 1 89 ? -6.460 -8.765 19.370 1.00 47.78 89 LYS A CA 1
ATOM 713 C C . LYS A 1 89 ? -6.304 -9.815 18.247 1.00 47.78 89 LYS A C 1
ATOM 715 O O . LYS A 1 89 ? -5.213 -10.343 18.070 1.00 47.78 89 LYS A O 1
ATOM 720 N N . GLU A 1 90 ? -7.362 -10.123 17.495 1.00 48.81 90 GLU A N 1
ATOM 721 C CA . GLU A 1 90 ? -7.418 -11.226 16.527 1.00 48.81 90 GLU A CA 1
ATOM 722 C C . GLU A 1 90 ? -7.211 -10.821 15.059 1.00 48.81 90 GLU A C 1
ATOM 724 O O . GLU A 1 90 ? -7.081 -11.692 14.201 1.00 48.81 90 GLU A O 1
ATOM 729 N N . ASN A 1 91 ? -7.135 -9.530 14.714 1.00 58.28 91 ASN A N 1
ATOM 730 C CA . ASN A 1 91 ? -7.099 -9.134 13.301 1.00 58.28 91 ASN A CA 1
ATOM 731 C C . ASN A 1 91 ? -5.673 -9.028 12.727 1.00 58.28 91 ASN A C 1
ATOM 733 O O . ASN A 1 91 ? -5.160 -7.946 12.444 1.00 58.28 91 ASN A O 1
ATOM 737 N N . LEU A 1 92 ? -5.044 -10.187 12.507 1.00 69.06 92 LEU A N 1
ATOM 738 C CA . LEU A 1 92 ? -3.702 -10.338 11.918 1.00 69.06 92 LEU A CA 1
ATOM 739 C C . LEU A 1 92 ? -3.601 -9.884 10.445 1.00 69.06 92 LEU A C 1
ATOM 741 O O . LEU A 1 92 ? -2.515 -9.919 9.863 1.00 69.06 92 LEU A O 1
ATOM 745 N N . GLY A 1 93 ? -4.702 -9.437 9.829 1.00 67.81 93 GLY A N 1
ATOM 746 C CA . GLY A 1 93 ? -4.732 -8.947 8.448 1.00 67.81 93 GLY A CA 1
ATOM 747 C C . GLY A 1 93 ? -3.730 -7.819 8.186 1.00 67.81 93 GLY A C 1
ATOM 748 O O . GLY A 1 93 ? -3.093 -7.799 7.141 1.00 67.81 93 GLY A O 1
ATOM 749 N N . THR A 1 94 ? -3.467 -6.956 9.170 1.00 73.12 94 THR A N 1
ATOM 750 C CA . THR A 1 94 ? -2.474 -5.867 9.071 1.00 73.12 94 THR A CA 1
ATOM 751 C C . THR A 1 94 ? -1.028 -6.360 8.967 1.00 73.12 94 THR A C 1
ATOM 753 O O . THR A 1 94 ? -0.155 -5.621 8.509 1.00 73.12 94 THR A O 1
ATOM 756 N N . ILE A 1 95 ? -0.772 -7.611 9.357 1.00 80.06 95 ILE A N 1
ATOM 757 C CA . ILE A 1 95 ? 0.524 -8.284 9.256 1.00 80.06 95 ILE A CA 1
ATOM 758 C C . ILE A 1 95 ? 0.552 -9.177 8.011 1.00 80.06 95 ILE A C 1
ATOM 760 O O . ILE A 1 95 ? 1.477 -9.081 7.206 1.00 80.06 95 ILE A O 1
ATOM 764 N N . TYR A 1 96 ? -0.469 -10.014 7.806 1.00 86.75 96 TYR A N 1
ATOM 765 C CA . TYR A 1 96 ? -0.497 -10.959 6.687 1.00 86.75 96 TYR A CA 1
ATOM 766 C C . TYR A 1 96 ? -0.676 -10.293 5.325 1.00 86.75 96 TYR A C 1
ATOM 768 O O . TYR A 1 96 ? -0.089 -10.767 4.352 1.00 86.75 96 TYR A O 1
ATOM 776 N N . PHE A 1 97 ? -1.426 -9.192 5.241 1.00 89.94 97 PHE A N 1
ATOM 777 C CA . PHE A 1 97 ? -1.596 -8.439 4.000 1.00 89.94 97 PHE A CA 1
ATOM 778 C C . PHE A 1 97 ? -0.251 -7.945 3.436 1.00 89.94 97 PHE A C 1
ATOM 780 O O . PHE A 1 97 ? 0.101 -8.341 2.323 1.00 89.94 97 PHE A O 1
ATOM 787 N N . PRO A 1 98 ? 0.566 -7.162 4.171 1.00 91.69 98 PRO A N 1
ATOM 788 C CA . PRO A 1 98 ? 1.848 -6.702 3.644 1.00 91.69 98 PRO A CA 1
ATOM 789 C C . PRO A 1 98 ? 2.877 -7.831 3.466 1.00 91.69 98 PRO A C 1
ATOM 791 O O . PRO A 1 98 ? 3.689 -7.749 2.545 1.00 91.69 98 PRO A O 1
ATOM 794 N N . ILE A 1 99 ? 2.826 -8.914 4.259 1.00 93.00 99 ILE A N 1
ATOM 795 C CA . ILE A 1 99 ? 3.648 -10.116 4.007 1.00 93.00 99 ILE A CA 1
ATOM 796 C C . ILE A 1 99 ? 3.297 -10.726 2.648 1.00 93.00 99 ILE A C 1
ATOM 798 O O . ILE A 1 99 ? 4.185 -10.975 1.831 1.00 93.00 99 ILE A O 1
ATOM 802 N N . SER A 1 100 ? 2.007 -10.942 2.391 1.00 94.19 100 SER A N 1
ATOM 803 C CA . SER A 1 100 ? 1.526 -11.526 1.138 1.00 94.19 100 SER A CA 1
ATOM 804 C C . SER A 1 100 ? 1.830 -10.607 -0.042 1.00 94.19 100 SER A C 1
ATOM 806 O O . SER A 1 100 ? 2.252 -11.075 -1.096 1.00 94.19 100 SER A O 1
ATOM 808 N N . PHE A 1 101 ? 1.720 -9.290 0.156 1.00 95.38 101 PHE A N 1
ATOM 809 C CA . PHE A 1 101 ? 2.109 -8.303 -0.843 1.00 95.38 101 PHE A CA 1
ATOM 810 C C . PHE A 1 101 ? 3.597 -8.434 -1.195 1.00 95.38 101 PHE A C 1
ATOM 812 O O . PHE A 1 101 ? 3.944 -8.620 -2.362 1.00 95.38 101 PHE A O 1
ATOM 819 N N . ALA A 1 102 ? 4.485 -8.425 -0.198 1.00 96.25 102 ALA A N 1
ATOM 820 C CA . ALA A 1 102 ? 5.918 -8.602 -0.419 1.00 96.25 102 ALA A CA 1
ATOM 821 C C . ALA A 1 102 ? 6.243 -9.941 -1.110 1.00 96.25 102 ALA A C 1
ATOM 823 O O . ALA A 1 102 ? 7.063 -9.976 -2.030 1.00 96.25 102 ALA A O 1
ATOM 824 N N . ALA A 1 103 ? 5.573 -11.028 -0.716 1.00 96.75 103 ALA A N 1
ATOM 825 C CA . ALA A 1 103 ? 5.745 -12.345 -1.323 1.00 96.75 103 ALA A CA 1
ATOM 826 C C . ALA A 1 103 ? 5.329 -12.361 -2.804 1.00 96.75 103 ALA A C 1
ATOM 828 O O . ALA A 1 103 ? 6.080 -12.858 -3.643 1.00 96.75 103 ALA A O 1
ATOM 829 N N . LEU A 1 104 ? 4.180 -11.771 -3.152 1.00 97.19 104 LEU A N 1
ATOM 830 C CA . LEU A 1 104 ? 3.718 -11.693 -4.541 1.00 97.19 104 LEU A CA 1
ATOM 831 C C . LEU A 1 104 ? 4.616 -10.799 -5.400 1.00 97.19 104 LEU A C 1
ATOM 833 O O . LEU A 1 104 ? 4.910 -11.170 -6.534 1.00 97.19 104 LEU A O 1
ATOM 837 N N . ILE A 1 105 ? 5.133 -9.687 -4.861 1.00 97.00 105 ILE A N 1
ATOM 838 C CA . ILE A 1 105 ? 6.165 -8.898 -5.554 1.00 97.00 105 ILE A CA 1
ATOM 839 C C . ILE A 1 105 ? 7.398 -9.759 -5.824 1.00 97.00 105 ILE A C 1
ATOM 841 O O . ILE A 1 105 ? 7.942 -9.717 -6.922 1.00 97.00 105 ILE A O 1
ATOM 845 N N . TRP A 1 106 ? 7.851 -10.547 -4.846 1.00 96.56 106 TRP A N 1
ATOM 846 C CA . TRP A 1 106 ? 9.038 -11.383 -5.013 1.00 96.56 106 TRP A CA 1
ATOM 847 C C . TRP A 1 106 ? 8.843 -12.455 -6.092 1.00 96.56 106 TRP A C 1
ATOM 849 O O . TRP A 1 106 ? 9.714 -12.629 -6.947 1.00 96.56 106 TRP A O 1
ATOM 859 N N . LEU A 1 107 ? 7.706 -13.154 -6.053 1.00 97.25 107 LEU A N 1
ATOM 860 C CA . LEU A 1 107 ? 7.417 -14.325 -6.885 1.00 97.25 107 LEU A CA 1
ATOM 861 C C . LEU A 1 107 ? 6.927 -13.978 -8.297 1.00 97.25 107 LEU A C 1
ATOM 863 O O . LEU A 1 107 ? 7.211 -14.722 -9.232 1.00 97.25 107 LEU A O 1
ATOM 867 N N . LEU A 1 108 ? 6.178 -12.883 -8.458 1.00 97.56 108 LEU A N 1
ATOM 868 C CA . LEU A 1 108 ? 5.464 -12.549 -9.697 1.00 97.56 108 LEU A CA 1
ATOM 869 C C . LEU A 1 108 ? 5.958 -11.259 -10.365 1.00 97.56 108 LEU A C 1
ATOM 871 O O . LEU A 1 108 ? 5.280 -10.752 -11.253 1.00 97.56 108 LEU A O 1
ATOM 875 N N . TRP A 1 109 ? 7.129 -10.737 -9.980 1.00 97.06 109 TRP A N 1
ATOM 876 C CA . TRP A 1 109 ? 7.689 -9.494 -10.533 1.00 97.06 109 TRP A CA 1
ATOM 877 C C . TRP A 1 109 ? 7.679 -9.441 -12.067 1.00 97.06 109 TRP A C 1
ATOM 879 O O . TRP A 1 109 ? 7.199 -8.476 -12.652 1.00 97.06 109 TRP A O 1
ATOM 889 N N . ASP A 1 110 ? 8.128 -10.518 -12.716 1.00 96.94 110 ASP A N 1
ATOM 890 C CA . ASP A 1 110 ? 8.218 -10.601 -14.180 1.00 96.94 110 ASP A CA 1
ATOM 891 C C . ASP A 1 110 ? 6.852 -10.846 -14.856 1.00 96.94 110 ASP A C 1
ATOM 893 O O . ASP A 1 110 ? 6.743 -10.900 -16.080 1.00 96.94 110 ASP A O 1
ATOM 897 N N . ARG A 1 111 ? 5.783 -11.008 -14.064 1.00 97.31 111 ARG A N 1
ATOM 898 C CA . ARG A 1 111 ? 4.398 -11.201 -14.512 1.00 97.31 111 ARG A CA 1
ATOM 899 C C . ARG A 1 111 ? 3.484 -10.172 -13.833 1.00 97.31 111 ARG A C 1
ATOM 901 O O . ARG A 1 111 ? 2.639 -10.548 -13.017 1.00 97.31 111 ARG A O 1
ATOM 908 N N . PRO A 1 112 ? 3.594 -8.877 -14.187 1.00 95.12 112 PRO A N 1
ATOM 909 C CA . PRO A 1 112 ? 2.918 -7.787 -13.475 1.00 95.12 112 PRO A CA 1
ATOM 910 C C . PRO A 1 112 ? 1.389 -7.928 -13.446 1.00 95.12 112 PRO A C 1
ATOM 912 O O . PRO A 1 112 ? 0.752 -7.571 -12.459 1.00 95.12 112 PRO A O 1
ATOM 915 N N . HIS A 1 113 ? 0.790 -8.513 -14.486 1.00 96.31 113 HIS A N 1
ATOM 916 C CA . HIS A 1 113 ? -0.646 -8.795 -14.531 1.00 96.31 113 HIS A CA 1
ATOM 917 C C . HIS A 1 113 ? -1.071 -9.842 -13.487 1.00 96.31 113 HIS A C 1
ATOM 919 O O . HIS A 1 113 ? -2.092 -9.653 -12.831 1.00 96.31 113 HIS A O 1
ATOM 925 N N . LEU A 1 114 ? -0.283 -10.908 -13.284 1.00 96.94 114 LEU A N 1
ATOM 926 C CA . LEU A 1 114 ? -0.548 -11.900 -12.236 1.00 96.94 114 LEU A CA 1
ATOM 927 C C . LEU A 1 114 ? -0.264 -11.338 -10.846 1.00 96.94 114 LEU A C 1
ATOM 929 O O . LEU A 1 114 ? -0.975 -11.675 -9.908 1.00 96.94 114 LEU A O 1
ATOM 933 N N . LEU A 1 115 ? 0.752 -10.480 -10.715 1.00 97.00 115 LEU A N 1
ATOM 934 C CA . LEU A 1 115 ? 1.059 -9.789 -9.466 1.00 97.00 115 LEU A CA 1
ATOM 935 C C . LEU A 1 115 ? -0.151 -8.964 -9.017 1.00 97.00 115 LEU A C 1
ATOM 937 O O . LEU A 1 115 ? -0.652 -9.175 -7.915 1.00 97.00 115 LEU A O 1
ATOM 941 N N . VAL A 1 116 ? -0.663 -8.079 -9.878 1.00 96.75 116 VAL A N 1
ATOM 942 C CA . VAL A 1 116 ? -1.850 -7.273 -9.560 1.00 96.75 116 VAL A CA 1
ATOM 943 C C . VAL A 1 116 ? -3.054 -8.176 -9.309 1.00 96.75 116 VAL A C 1
ATOM 945 O O . VAL A 1 116 ? -3.679 -8.061 -8.260 1.00 96.75 116 VAL A O 1
ATOM 948 N N . ALA A 1 117 ? -3.344 -9.125 -10.206 1.00 95.94 117 ALA A N 1
ATOM 949 C CA . ALA A 1 117 ? -4.484 -10.029 -10.056 1.00 95.94 117 ALA A CA 1
ATOM 950 C C . ALA A 1 117 ? -4.435 -10.855 -8.759 1.00 95.94 117 ALA A C 1
ATOM 952 O O . ALA A 1 117 ? -5.476 -11.088 -8.157 1.00 95.94 117 ALA A O 1
ATOM 953 N N . GLY A 1 118 ? -3.248 -11.266 -8.304 1.00 95.38 118 GLY A N 1
ATOM 954 C CA . GLY A 1 118 ? -3.063 -11.983 -7.042 1.00 95.38 118 GLY A CA 1
ATOM 955 C C . GLY A 1 118 ? -3.223 -11.100 -5.803 1.00 95.38 118 GLY A C 1
ATOM 956 O O . GLY A 1 118 ? -3.613 -11.597 -4.750 1.00 95.38 118 GLY A O 1
ATOM 957 N N . LEU A 1 119 ? -2.959 -9.794 -5.919 1.00 94.56 119 LEU A N 1
ATOM 958 C CA . LEU A 1 119 ? -3.171 -8.835 -4.833 1.00 94.56 119 LEU A CA 1
ATOM 959 C C . LEU A 1 119 ? -4.637 -8.446 -4.677 1.00 94.56 119 LEU A C 1
ATOM 961 O O . LEU A 1 119 ? -5.086 -8.289 -3.544 1.00 94.56 119 LEU A O 1
ATOM 965 N N . MET A 1 120 ? -5.380 -8.313 -5.781 1.00 93.56 120 MET A N 1
ATOM 966 C CA . MET A 1 120 ? -6.752 -7.790 -5.759 1.00 93.56 120 MET A CA 1
ATOM 967 C C . MET A 1 120 ? -7.694 -8.524 -4.790 1.00 93.56 120 MET A C 1
ATOM 969 O O . MET A 1 120 ? -8.435 -7.841 -4.097 1.00 93.56 120 MET A O 1
ATOM 973 N N . PRO A 1 121 ? -7.695 -9.863 -4.649 1.00 91.75 121 PRO A N 1
ATOM 974 C CA . PRO A 1 121 ? -8.555 -10.533 -3.671 1.00 91.75 121 PRO A CA 1
ATOM 975 C C . PRO A 1 121 ? -8.287 -10.124 -2.218 1.00 91.75 121 PRO A C 1
ATOM 977 O O . PRO A 1 121 ? -9.181 -10.228 -1.388 1.00 91.75 121 PRO A O 1
ATOM 980 N N . MET A 1 122 ? -7.076 -9.653 -1.907 1.00 87.50 122 MET A N 1
ATOM 981 C CA . MET A 1 122 ? -6.678 -9.256 -0.554 1.00 87.50 122 MET A CA 1
ATOM 982 C C . MET A 1 122 ? -6.980 -7.785 -0.239 1.00 87.50 122 MET A C 1
ATOM 984 O O . MET A 1 122 ? -6.698 -7.336 0.871 1.00 87.50 122 MET A O 1
ATOM 988 N N . THR A 1 123 ? -7.500 -7.011 -1.199 1.00 86.38 123 THR A N 1
ATOM 989 C CA . THR A 1 123 ? -7.747 -5.574 -1.015 1.00 86.38 123 THR A CA 1
ATOM 990 C C . THR A 1 123 ? -9.122 -5.253 -0.425 1.00 86.38 123 THR A C 1
ATOM 992 O O . THR A 1 123 ? -9.385 -4.080 -0.194 1.00 86.38 123 THR A O 1
ATOM 995 N N . TRP A 1 124 ? -10.003 -6.235 -0.194 1.00 75.06 124 TRP A N 1
ATOM 996 C CA . TRP A 1 124 ? -11.411 -6.025 0.197 1.00 75.06 124 TRP A CA 1
ATOM 997 C C . TRP A 1 124 ? -11.746 -6.641 1.556 1.00 75.06 124 TRP A C 1
ATOM 999 O O . TRP A 1 124 ? -11.248 -7.753 1.834 1.00 75.06 124 TRP A O 1
#

Radius of gyration: 14.6 Å; chains: 1; bounding box: 35×28×37 Å

Sequence (124 aa):
MNPNWITLLTAFIYVVAAIGAAEGLRKWRGYPAEFTRKFIHIAVGMWAYGTVLLFERRTFAIIPPLTFVLINAFSYRQGTFKAMETGDKENLGTIYFPISFAALIWLLWDRPHLLVAGLMPMTW

Secondary structure (DSSP, 8-state):
--HHHHHHHHHHHHHHHHHHHHHHHHHHH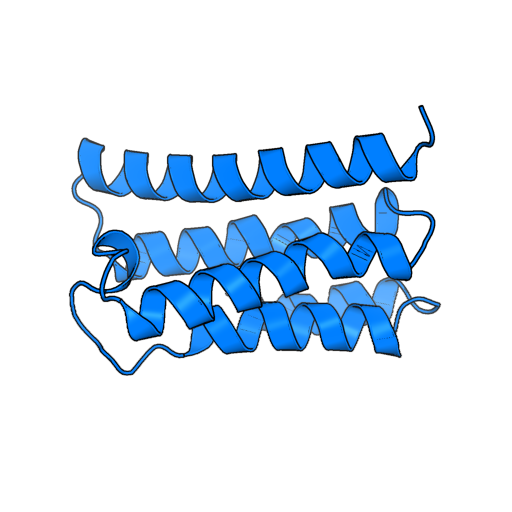---HHHHHHHHHHHHHHHHHHHHHH-S-HHHHTHHHHHHHHHHHHHHHHT--HHHHSS-TT-THHHHHHHHHHHHHHHHTT-HHHHHHHHGGGG-